Protein AF-A0A5J4NF02-F1 (afdb_monomer_lite)

Organism: NCBI:txid34504

Radius of gyration: 13.9 Å; chains: 1; bounding box: 28×36×41 Å

Foldseek 3Di:
DDDPDDDDDDPPVCPAPCDPQWHWAQAPVQKIWTWGQDPNATKIWIARNPPRHTPDIDDDPFGFPHWDADRYQRWIWTAGPVRDIDIDGPPPDDPPD

Sequence (97 aa):
MKFNKAKFRLGDKFAPYFSSQYPIFLTEGRSLFCGRNVEDSVQITALNTETFTQTCKLMDDDKITSFVVNLRDSTIFIALKNLLIKKVEFPSLKVAK

pLDDT: mean 76.97, std 17.58, range [30.06, 95.31]

Structure (mmCIF, N/CA/C/O backbone):
data_AF-A0A5J4NF02-F1
#
_entry.id   AF-A0A5J4NF02-F1
#
loop_
_atom_site.group_PDB
_atom_site.id
_atom_site.type_symbol
_atom_site.label_atom_id
_atom_site.label_alt_id
_atom_site.label_comp_id
_atom_site.label_asym_id
_atom_site.label_entity_id
_atom_site.label_seq_id
_atom_site.pdbx_PDB_ins_code
_atom_site.Cartn_x
_atom_site.Cartn_y
_atom_site.Cartn_z
_atom_site.occupancy
_atom_site.B_iso_or_equiv
_atom_site.auth_seq_id
_atom_site.auth_comp_id
_atom_site.auth_asym_id
_atom_site.auth_atom_id
_atom_site.pdbx_PDB_model_num
ATOM 1 N N . MET A 1 1 ? 3.462 -21.164 -25.386 1.00 48.34 1 MET A N 1
ATOM 2 C CA . MET A 1 1 ? 3.638 -19.759 -24.958 1.00 48.34 1 MET A CA 1
ATOM 3 C C . MET A 1 1 ? 4.653 -19.731 -23.817 1.00 48.34 1 MET A C 1
ATOM 5 O O . MET A 1 1 ? 4.389 -20.328 -22.781 1.00 48.34 1 MET A O 1
ATOM 9 N N . LYS A 1 2 ? 5.851 -19.163 -24.018 1.00 49.72 2 LYS A N 1
ATOM 10 C CA . LYS A 1 2 ? 6.845 -19.006 -22.940 1.00 49.72 2 LYS A CA 1
ATOM 11 C C . LYS A 1 2 ? 6.560 -17.681 -22.233 1.00 49.72 2 LYS A C 1
ATOM 13 O O . LYS A 1 2 ? 6.690 -16.630 -22.846 1.00 49.72 2 LYS A O 1
ATOM 18 N N . PHE A 1 3 ? 6.142 -17.731 -20.973 1.00 43.06 3 PHE A N 1
ATOM 19 C CA . PHE A 1 3 ? 6.019 -16.529 -20.152 1.00 43.06 3 PHE A CA 1
ATOM 20 C C . PHE A 1 3 ? 7.420 -16.078 -19.742 1.00 43.06 3 PHE A C 1
ATOM 22 O O . PHE A 1 3 ? 8.113 -16.812 -19.034 1.00 43.06 3 PHE A O 1
ATOM 29 N N . ASN A 1 4 ? 7.838 -14.884 -20.164 1.00 57.81 4 ASN A N 1
ATOM 30 C CA . ASN A 1 4 ? 9.006 -14.238 -19.575 1.00 57.81 4 ASN A CA 1
ATOM 31 C C . ASN A 1 4 ? 8.648 -13.850 -18.137 1.00 57.81 4 ASN A C 1
ATOM 33 O O . ASN A 1 4 ? 7.895 -12.910 -17.900 1.00 57.81 4 ASN A O 1
ATOM 37 N N . LYS A 1 5 ? 9.137 -14.633 -17.173 1.00 58.94 5 LYS A N 1
ATOM 38 C CA . LYS A 1 5 ? 8.941 -14.382 -15.744 1.00 58.94 5 LYS A CA 1
ATOM 39 C C . LYS A 1 5 ? 10.092 -13.518 -15.247 1.00 58.94 5 LYS A C 1
ATOM 41 O O . LYS A 1 5 ? 11.143 -14.048 -14.895 1.00 58.94 5 LYS A O 1
ATOM 46 N N . ALA A 1 6 ? 9.892 -12.206 -15.211 1.00 60.25 6 ALA A N 1
ATOM 47 C CA . ALA A 1 6 ? 10.785 -11.334 -14.465 1.00 60.25 6 ALA A CA 1
ATOM 48 C C . ALA A 1 6 ? 10.556 -11.578 -12.961 1.00 60.25 6 ALA A C 1
ATOM 50 O O . ALA A 1 6 ? 9.416 -11.590 -12.495 1.00 60.25 6 ALA A O 1
ATOM 51 N N . LYS A 1 7 ? 11.628 -11.862 -12.215 1.00 62.53 7 LYS A N 1
ATOM 52 C CA . LYS A 1 7 ? 11.592 -12.080 -10.763 1.00 62.53 7 LYS A CA 1
ATOM 53 C C . LYS A 1 7 ? 12.486 -11.043 -10.108 1.00 62.53 7 LYS A C 1
ATOM 55 O O . LYS A 1 7 ? 13.638 -10.901 -10.504 1.00 62.53 7 LYS A O 1
ATOM 60 N N . PHE A 1 8 ? 11.973 -10.382 -9.081 1.00 63.69 8 PHE A N 1
ATOM 61 C CA . PHE A 1 8 ? 12.709 -9.367 -8.341 1.00 63.69 8 PHE A CA 1
ATOM 62 C C . PHE A 1 8 ? 12.701 -9.733 -6.864 1.00 63.69 8 PHE A C 1
ATOM 64 O O . PHE A 1 8 ? 11.660 -10.085 -6.308 1.00 63.69 8 PHE A O 1
ATOM 71 N N . ARG A 1 9 ? 13.876 -9.683 -6.235 1.00 63.69 9 ARG A N 1
ATOM 72 C CA . ARG A 1 9 ? 14.005 -9.823 -4.787 1.00 63.69 9 ARG A CA 1
ATOM 73 C C . ARG A 1 9 ? 13.896 -8.428 -4.193 1.00 63.69 9 ARG A C 1
ATOM 75 O O . ARG A 1 9 ? 14.757 -7.590 -4.441 1.00 63.69 9 ARG A O 1
ATOM 82 N N . LEU A 1 10 ? 12.837 -8.178 -3.429 1.00 61.97 10 LEU A N 1
ATOM 83 C CA . LEU A 1 10 ? 12.784 -6.985 -2.590 1.00 61.97 10 LEU A CA 1
ATOM 84 C C . LEU A 1 10 ? 13.938 -7.097 -1.579 1.00 61.97 10 LEU A C 1
ATOM 86 O O . LEU A 1 10 ? 14.128 -8.163 -0.994 1.00 61.97 10 LEU A O 1
ATOM 90 N N . GLY A 1 11 ? 14.777 -6.060 -1.472 1.00 55.59 11 GLY A N 1
ATOM 91 C CA . GLY A 1 11 ? 16.015 -6.119 -0.678 1.00 55.59 11 GLY A CA 1
ATOM 92 C C . GLY A 1 11 ? 15.742 -6.509 0.777 1.00 55.59 11 GLY A C 1
ATOM 93 O O . GLY A 1 11 ? 14.662 -6.237 1.270 1.00 55.59 11 GLY A O 1
ATOM 94 N N . ASP A 1 12 ? 16.694 -7.112 1.493 1.00 46.69 12 ASP A N 1
ATOM 95 C CA . ASP A 1 12 ? 16.441 -7.772 2.794 1.00 46.69 12 ASP A CA 1
ATOM 96 C C . ASP A 1 12 ? 15.902 -6.844 3.918 1.00 46.69 12 ASP A C 1
ATOM 98 O O . ASP A 1 12 ? 15.336 -7.320 4.900 1.00 46.69 12 ASP A O 1
AT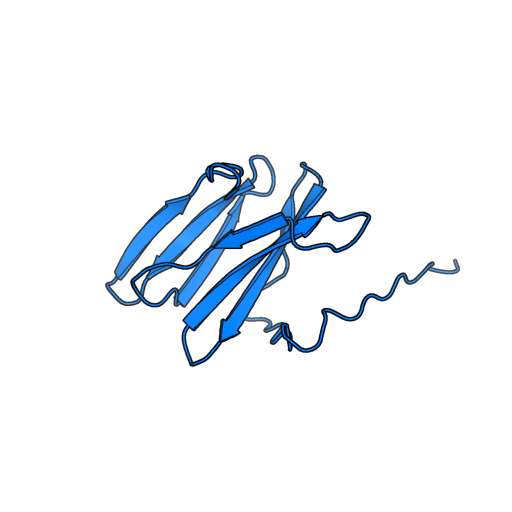OM 102 N N . LYS A 1 13 ? 15.955 -5.510 3.751 1.00 45.38 13 LYS A N 1
ATOM 103 C CA . LYS A 1 13 ? 15.222 -4.533 4.598 1.00 45.38 13 LYS A CA 1
ATOM 104 C C . LYS A 1 13 ? 13.690 -4.574 4.388 1.00 45.38 13 LYS A 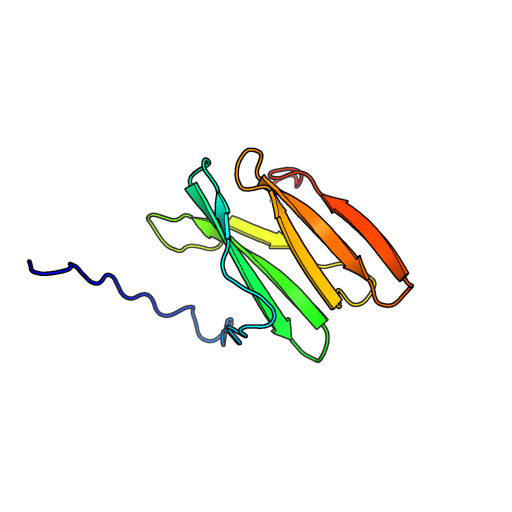C 1
ATOM 106 O O . LYS A 1 13 ? 12.914 -4.051 5.186 1.00 45.38 13 LYS A O 1
ATOM 111 N N . PHE A 1 14 ? 13.260 -5.247 3.330 1.00 49.09 14 PHE A N 1
ATOM 112 C CA . PHE A 1 14 ? 11.908 -5.479 2.839 1.00 49.09 14 PHE A CA 1
ATOM 113 C C . PHE A 1 14 ? 11.604 -6.980 2.804 1.00 49.09 14 PHE A C 1
ATOM 115 O O . PHE A 1 14 ? 11.276 -7.489 1.743 1.00 49.09 14 PHE A O 1
ATOM 122 N N . ALA A 1 15 ? 11.699 -7.712 3.919 1.00 42.94 15 ALA A N 1
ATOM 123 C CA . ALA A 1 15 ? 11.132 -9.064 3.988 1.00 42.94 15 ALA A CA 1
ATOM 124 C C . ALA A 1 15 ? 9.611 -8.976 3.746 1.00 42.94 15 ALA A C 1
ATOM 126 O O . ALA A 1 15 ? 8.871 -8.612 4.659 1.00 42.94 15 ALA A O 1
ATOM 127 N N . PRO A 1 16 ? 9.100 -9.197 2.528 1.00 44.50 16 PRO A N 1
ATOM 128 C CA . PRO A 1 16 ? 7.751 -8.792 2.210 1.00 44.50 16 PRO A CA 1
ATOM 129 C C . PRO A 1 16 ? 6.811 -9.868 2.737 1.00 44.50 16 PRO A C 1
ATOM 131 O O . PRO A 1 16 ? 6.750 -10.975 2.209 1.00 44.50 16 PRO A O 1
ATOM 134 N N . TYR A 1 17 ? 6.065 -9.542 3.789 1.00 53.03 17 TYR A N 1
ATOM 135 C CA . TYR A 1 17 ? 4.869 -10.296 4.143 1.00 53.03 17 TYR A CA 1
ATOM 136 C C . TYR A 1 17 ? 3.773 -9.926 3.144 1.00 53.03 17 TYR A C 1
ATOM 138 O O . TYR A 1 17 ? 2.890 -9.124 3.437 1.00 53.03 17 TYR A O 1
ATOM 146 N N . PHE A 1 18 ? 3.870 -10.482 1.936 1.00 60.94 18 PHE A N 1
ATOM 147 C CA . PHE A 1 18 ? 2.752 -10.503 1.005 1.00 60.94 18 PHE A CA 1
ATOM 148 C C . PHE A 1 18 ? 1.688 -11.420 1.602 1.00 60.94 18 PHE A C 1
ATOM 150 O O . PHE A 1 18 ? 1.800 -12.643 1.551 1.00 60.94 18 PHE A O 1
ATOM 157 N N . SER A 1 19 ? 0.694 -10.818 2.242 1.00 62.00 19 SER A N 1
ATOM 158 C CA . SER A 1 19 ? -0.446 -11.530 2.804 1.00 62.00 19 SER A CA 1
ATOM 159 C C . SER A 1 19 ? -1.618 -11.419 1.839 1.00 62.00 19 SER A C 1
ATOM 161 O O . SER A 1 19 ? -1.817 -10.370 1.228 1.00 62.00 19 SER A O 1
ATOM 163 N N . SER A 1 20 ? -2.447 -12.458 1.750 1.00 65.38 20 SER A N 1
ATOM 164 C CA . SER A 1 20 ? -3.762 -12.357 1.101 1.00 65.38 20 SER A CA 1
ATOM 165 C C . SER A 1 20 ? -4.623 -11.244 1.715 1.00 65.38 20 SER A C 1
ATOM 167 O O . SER A 1 20 ? -5.492 -10.698 1.045 1.00 65.38 20 SER A O 1
ATOM 169 N N . GLN A 1 21 ? -4.342 -10.872 2.968 1.00 71.12 21 GLN A N 1
ATOM 170 C CA . GLN A 1 21 ? -4.965 -9.755 3.672 1.00 71.12 21 GLN A CA 1
ATOM 171 C C . GLN A 1 21 ? -4.586 -8.378 3.098 1.00 71.12 21 GLN A C 1
ATOM 173 O O . GLN A 1 21 ? -5.351 -7.430 3.246 1.00 71.12 21 GLN A O 1
ATOM 178 N N . TYR A 1 22 ? -3.429 -8.260 2.436 1.00 77.00 22 TYR A N 1
ATOM 179 C CA . TYR A 1 22 ? -2.898 -7.010 1.883 1.00 77.00 22 TYR A CA 1
ATOM 180 C C . TYR A 1 22 ? -2.449 -7.234 0.434 1.00 77.00 22 TYR A C 1
ATOM 182 O O . TYR A 1 22 ? -1.253 -7.408 0.173 1.00 77.00 22 TYR A O 1
ATOM 190 N N . PRO A 1 23 ? -3.402 -7.284 -0.512 1.00 79.06 23 PRO A N 1
ATOM 191 C CA . PRO A 1 23 ? -3.104 -7.626 -1.892 1.00 79.06 23 PRO A CA 1
ATOM 192 C C . PRO A 1 23 ? -2.233 -6.565 -2.574 1.00 79.06 23 PRO A C 1
ATOM 194 O O . PRO A 1 23 ? -2.058 -5.440 -2.099 1.00 79.06 23 PRO A O 1
ATOM 197 N N . ILE A 1 24 ? -1.675 -6.954 -3.717 1.00 88.06 24 ILE A N 1
ATOM 198 C CA . ILE A 1 24 ? -0.908 -6.064 -4.584 1.00 88.06 24 ILE A CA 1
ATOM 199 C C . ILE A 1 24 ? -1.884 -5.335 -5.509 1.00 88.06 24 ILE A C 1
ATOM 201 O O . ILE A 1 24 ? -2.686 -5.975 -6.188 1.00 88.06 24 ILE A O 1
ATOM 205 N N . PHE A 1 25 ? -1.788 -4.010 -5.570 1.00 90.75 25 PHE A N 1
ATOM 206 C CA . PHE A 1 25 ? -2.600 -3.172 -6.449 1.00 90.75 25 PHE A CA 1
ATOM 207 C C . PHE A 1 25 ? -1.726 -2.598 -7.563 1.00 90.75 25 PHE A C 1
ATOM 209 O O . PHE A 1 25 ? -0.692 -1.991 -7.292 1.00 90.75 25 PHE A O 1
ATOM 216 N N . LEU A 1 26 ? -2.141 -2.773 -8.816 1.00 92.50 26 LEU A N 1
ATOM 217 C CA . LEU A 1 26 ? -1.504 -2.158 -9.980 1.00 92.50 26 LEU A CA 1
ATOM 218 C C . LEU A 1 26 ? -2.406 -1.043 -10.500 1.00 92.50 26 LEU A C 1
ATOM 220 O O . LEU A 1 26 ? -3.525 -1.318 -10.929 1.00 92.50 26 LEU A O 1
ATOM 224 N N . THR A 1 27 ? -1.926 0.196 -10.469 1.00 92.06 27 THR A N 1
ATOM 225 C CA . THR A 1 27 ? -2.690 1.342 -10.973 1.00 92.06 27 THR A CA 1
ATOM 226 C C . THR A 1 27 ? -2.434 1.580 -12.460 1.00 92.06 27 THR A C 1
ATOM 228 O O . THR A 1 27 ? -1.392 1.200 -12.999 1.00 92.06 27 THR A O 1
ATOM 231 N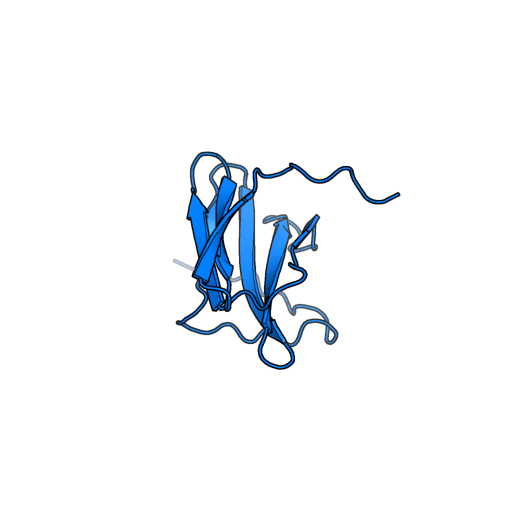 N . GLU A 1 28 ? -3.374 2.247 -13.134 1.00 91.19 28 GLU A N 1
ATOM 232 C CA . GLU A 1 28 ? -3.253 2.647 -14.545 1.00 91.19 28 GLU A CA 1
ATOM 233 C C . GLU A 1 28 ? -2.040 3.566 -14.774 1.00 91.19 28 GLU A C 1
ATOM 235 O O . GLU A 1 28 ? -1.379 3.491 -15.809 1.00 91.19 28 GLU A O 1
ATOM 240 N N . GLY A 1 29 ? -1.669 4.346 -13.752 1.00 85.69 29 GLY A N 1
ATOM 241 C CA . GLY A 1 29 ? -0.449 5.157 -13.702 1.00 85.69 29 GLY A CA 1
ATOM 242 C C . GLY A 1 29 ? 0.856 4.364 -13.553 1.00 85.69 29 GLY A C 1
ATOM 243 O O . GLY A 1 29 ? 1.891 4.965 -13.280 1.00 85.69 29 GLY A O 1
ATOM 244 N N . ARG A 1 30 ? 0.830 3.034 -13.716 1.00 88.25 30 ARG A N 1
ATOM 245 C CA . ARG A 1 30 ? 2.003 2.142 -13.663 1.00 88.25 30 ARG A CA 1
ATOM 246 C C . ARG A 1 30 ? 2.748 2.147 -12.323 1.00 88.25 30 ARG A C 1
ATOM 248 O O . ARG A 1 30 ? 3.955 1.888 -12.286 1.00 88.25 30 ARG A O 1
ATOM 255 N N . SER A 1 31 ? 2.024 2.363 -11.229 1.00 89.56 31 SER A N 1
ATOM 256 C CA . SER A 1 31 ? 2.536 2.191 -9.867 1.00 89.56 31 SER A CA 1
ATOM 257 C C . SER A 1 31 ? 2.015 0.893 -9.264 1.00 89.56 31 SER A C 1
ATOM 259 O O . SER A 1 31 ? 0.835 0.561 -9.390 1.00 89.56 31 SER A O 1
ATOM 261 N N . LEU A 1 32 ? 2.900 0.162 -8.589 1.00 90.94 32 LEU A N 1
ATOM 262 C CA . LEU A 1 32 ? 2.556 -1.049 -7.854 1.00 90.94 32 LEU A CA 1
ATOM 263 C C . LEU A 1 32 ? 2.505 -0.735 -6.358 1.00 90.94 32 LEU A C 1
ATOM 265 O O . LEU A 1 32 ? 3.525 -0.363 -5.786 1.00 90.94 32 LEU A O 1
ATOM 269 N N . PHE A 1 33 ? 1.353 -0.909 -5.719 1.00 89.56 33 PHE A N 1
ATOM 270 C CA . PHE A 1 33 ? 1.197 -0.738 -4.277 1.00 89.56 33 PHE A CA 1
ATOM 271 C C . PHE A 1 33 ? 1.116 -2.089 -3.582 1.00 89.56 33 PHE A C 1
ATOM 273 O O . PHE A 1 33 ? 0.396 -2.986 -4.021 1.00 89.56 33 PHE A O 1
ATOM 280 N N . CYS A 1 34 ? 1.820 -2.224 -2.467 1.00 86.81 34 CYS A N 1
ATOM 281 C CA . CYS A 1 34 ? 1.733 -3.390 -1.602 1.00 86.81 34 CYS A CA 1
ATOM 282 C C . CYS A 1 34 ? 1.788 -2.976 -0.132 1.00 86.81 34 CYS A C 1
ATOM 284 O O . CYS A 1 34 ? 2.434 -1.993 0.233 1.00 86.81 34 CYS A O 1
ATOM 286 N N . GLY A 1 35 ? 1.092 -3.735 0.711 1.00 82.06 35 GLY A N 1
ATOM 287 C CA . GLY A 1 35 ? 1.132 -3.575 2.157 1.00 82.06 35 GLY A CA 1
ATOM 288 C C . GLY A 1 35 ? 1.958 -4.678 2.791 1.00 82.06 35 GLY A C 1
ATOM 289 O O . GLY A 1 35 ? 1.867 -5.837 2.389 1.00 82.06 35 GLY A O 1
ATOM 290 N N . ARG A 1 36 ? 2.747 -4.327 3.803 1.00 75.19 36 ARG A N 1
ATOM 291 C CA . ARG A 1 36 ? 3.491 -5.278 4.630 1.00 75.19 36 ARG A CA 1
ATOM 292 C C . ARG A 1 36 ? 3.149 -5.049 6.092 1.00 75.19 36 ARG A C 1
ATOM 294 O O . ARG A 1 36 ? 3.186 -3.912 6.543 1.00 75.19 36 ARG A O 1
ATOM 301 N N . ASN A 1 37 ? 2.928 -6.128 6.838 1.00 71.44 37 ASN A N 1
ATOM 302 C CA . ASN A 1 37 ? 2.880 -6.054 8.294 1.00 71.44 37 ASN A CA 1
ATOM 303 C C . ASN A 1 37 ? 4.314 -5.977 8.858 1.00 71.44 37 ASN A C 1
ATOM 305 O O . ASN A 1 37 ? 5.127 -6.877 8.628 1.00 71.44 37 ASN A O 1
ATOM 309 N N . VAL A 1 38 ? 4.637 -4.888 9.548 1.00 66.94 38 VAL A N 1
ATOM 310 C CA . VAL A 1 38 ? 5.886 -4.669 10.284 1.00 66.94 38 VAL A CA 1
ATOM 311 C C . VAL A 1 38 ? 5.496 -4.402 11.727 1.00 66.94 38 VAL A C 1
ATOM 313 O O . VAL A 1 38 ? 4.790 -3.430 11.978 1.00 66.94 38 VAL A O 1
ATOM 316 N N . GLU A 1 39 ? 5.931 -5.263 12.652 1.00 69.50 39 GLU A N 1
ATOM 317 C CA . GLU A 1 39 ? 5.716 -5.061 14.098 1.00 69.50 39 GLU A CA 1
ATOM 318 C C . GLU A 1 39 ? 4.251 -4.716 14.423 1.00 69.50 39 GLU A C 1
ATOM 320 O O . GLU A 1 39 ? 3.945 -3.724 15.077 1.00 69.50 39 GLU A O 1
ATOM 325 N N . ASP A 1 40 ? 3.326 -5.514 13.884 1.00 64.75 40 ASP A N 1
ATOM 326 C CA . ASP A 1 40 ? 1.882 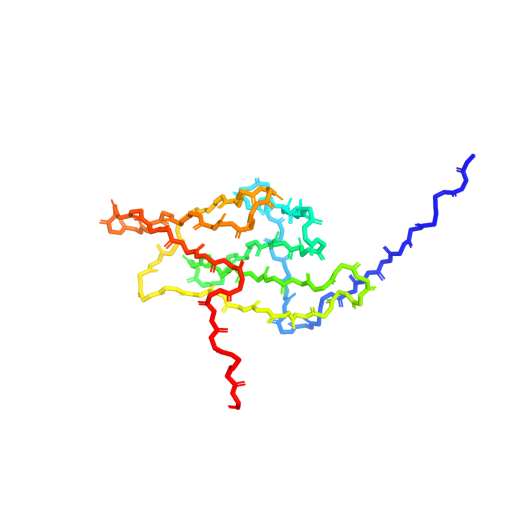-5.321 14.009 1.00 64.75 40 ASP A CA 1
ATOM 327 C C . ASP A 1 40 ? 1.302 -4.056 13.354 1.00 64.75 40 ASP A C 1
ATOM 329 O O . ASP A 1 40 ? 0.156 -3.728 13.635 1.00 64.75 40 ASP A O 1
ATOM 333 N N . SER A 1 41 ? 1.993 -3.361 12.455 1.00 67.94 41 SER A N 1
ATOM 334 C CA . SER A 1 41 ? 1.439 -2.238 11.681 1.00 67.94 41 SER A CA 1
ATOM 335 C C . SER A 1 41 ? 1.585 -2.442 10.173 1.00 67.94 41 SER A C 1
ATOM 337 O O . SER A 1 41 ? 2.581 -2.989 9.698 1.00 67.94 41 SER A O 1
ATOM 339 N N . VAL A 1 42 ? 0.593 -2.010 9.387 1.00 78.19 42 VAL A N 1
ATOM 340 C CA . VAL A 1 42 ? 0.698 -2.065 7.923 1.00 78.19 42 VAL A CA 1
ATOM 341 C C . VAL A 1 42 ? 1.502 -0.874 7.415 1.00 78.19 42 VAL A C 1
ATOM 343 O O . VAL A 1 42 ? 1.106 0.273 7.583 1.00 78.19 42 VAL A O 1
ATOM 346 N N . GLN A 1 43 ? 2.600 -1.153 6.723 1.00 82.81 43 GLN A N 1
ATOM 347 C CA . GLN A 1 43 ? 3.337 -0.181 5.927 1.00 82.81 43 GLN A CA 1
ATOM 348 C C . GLN A 1 43 ? 2.945 -0.341 4.456 1.00 82.81 43 GLN A C 1
ATOM 350 O O . GLN A 1 43 ? 3.076 -1.436 3.904 1.00 82.81 43 GLN A O 1
ATOM 355 N N . ILE A 1 44 ? 2.517 0.745 3.810 1.00 87.75 44 ILE A N 1
ATOM 356 C CA . ILE A 1 44 ? 2.150 0.741 2.389 1.00 87.75 44 ILE A CA 1
ATOM 357 C C . ILE A 1 44 ? 3.336 1.267 1.582 1.00 87.75 44 ILE A C 1
ATOM 359 O O . ILE A 1 44 ? 3.877 2.335 1.867 1.00 87.75 44 ILE A O 1
ATOM 363 N N . THR A 1 45 ? 3.753 0.524 0.566 1.00 86.62 45 THR A N 1
ATOM 364 C CA . THR A 1 45 ? 4.879 0.873 -0.300 1.00 86.62 45 THR A CA 1
ATOM 365 C C . THR A 1 45 ? 4.406 0.948 -1.746 1.00 86.62 45 THR A C 1
ATOM 367 O O . THR A 1 45 ? 3.690 0.062 -2.208 1.00 86.62 45 THR A O 1
ATOM 370 N N . ALA A 1 46 ? 4.831 1.992 -2.458 1.00 88.50 46 ALA A N 1
ATOM 371 C CA . ALA A 1 46 ? 4.665 2.117 -3.900 1.00 88.50 46 ALA A CA 1
ATOM 372 C C . ALA A 1 46 ? 5.990 1.799 -4.606 1.00 88.50 46 ALA A C 1
ATOM 374 O O . ALA A 1 46 ? 7.054 2.254 -4.170 1.00 88.50 46 ALA A O 1
ATOM 375 N N . LEU A 1 47 ? 5.928 1.036 -5.694 1.00 87.38 47 LEU A N 1
ATOM 376 C CA . LEU A 1 47 ? 7.061 0.672 -6.540 1.00 87.38 47 LEU A CA 1
ATOM 377 C C . LEU A 1 47 ? 6.824 1.140 -7.979 1.00 87.38 47 LEU A C 1
ATOM 379 O O . LEU A 1 47 ? 5.698 1.101 -8.484 1.00 87.38 47 LEU A O 1
ATOM 383 N N . ASN A 1 48 ? 7.905 1.515 -8.660 1.00 86.75 48 ASN A N 1
ATOM 384 C CA . ASN A 1 48 ? 7.914 1.631 -10.114 1.00 86.75 48 ASN A CA 1
ATOM 385 C C . ASN A 1 48 ? 7.750 0.228 -10.728 1.00 86.75 48 ASN A C 1
ATOM 387 O O . ASN A 1 48 ? 8.396 -0.716 -10.286 1.00 86.75 48 ASN A O 1
ATOM 391 N N . THR A 1 49 ? 6.889 0.072 -11.729 1.00 85.00 49 THR A N 1
ATOM 392 C CA . THR A 1 49 ? 6.564 -1.248 -12.308 1.00 85.00 49 THR A CA 1
ATOM 393 C C . THR A 1 49 ? 7.605 -1.798 -13.281 1.00 85.00 49 THR A C 1
ATOM 395 O O . THR A 1 49 ? 7.597 -2.993 -13.560 1.00 85.00 49 THR A O 1
ATOM 398 N N . GLU A 1 50 ? 8.502 -0.958 -13.791 1.00 83.69 50 GLU A N 1
ATOM 399 C CA . GLU A 1 50 ? 9.550 -1.356 -14.734 1.00 83.69 50 GLU A CA 1
ATOM 400 C C . GLU A 1 50 ? 10.817 -1.774 -13.982 1.00 83.69 50 GLU A C 1
ATOM 402 O O . GLU A 1 50 ? 11.408 -2.815 -14.266 1.00 83.69 50 GLU A O 1
ATOM 407 N N . THR A 1 51 ? 11.209 -0.985 -12.981 1.00 81.56 51 THR A N 1
ATOM 408 C CA . THR A 1 51 ? 12.446 -1.187 -12.213 1.00 81.56 51 THR A CA 1
ATOM 409 C C . THR A 1 51 ? 12.225 -1.876 -10.868 1.00 81.56 51 THR A C 1
ATOM 411 O O . THR A 1 51 ? 13.194 -2.297 -10.238 1.00 81.56 51 THR A O 1
ATOM 414 N N . PHE A 1 52 ? 10.976 -1.966 -10.394 1.00 79.31 52 PHE A N 1
ATOM 415 C CA . PHE A 1 52 ? 10.611 -2.450 -9.054 1.00 79.31 52 PHE A CA 1
ATOM 416 C C . PHE A 1 52 ? 11.281 -1.677 -7.909 1.00 79.31 52 PHE A C 1
ATOM 418 O O . PHE A 1 52 ? 11.348 -2.150 -6.773 1.00 79.31 52 PHE A O 1
ATOM 425 N N . THR A 1 53 ? 11.758 -0.462 -8.180 1.00 82.69 53 THR A N 1
ATOM 426 C CA . THR A 1 53 ? 12.342 0.412 -7.162 1.00 82.69 53 THR A CA 1
ATOM 427 C C . THR A 1 53 ? 11.247 1.095 -6.358 1.00 82.69 53 THR A C 1
ATOM 429 O O . THR A 1 53 ? 10.252 1.548 -6.928 1.00 82.69 53 THR A O 1
ATOM 432 N N . GLN A 1 54 ? 11.450 1.230 -5.046 1.00 83.69 54 GLN A N 1
ATOM 433 C CA . GLN A 1 54 ? 10.537 1.982 -4.190 1.00 83.69 54 GLN A CA 1
ATOM 434 C C . GLN A 1 54 ? 10.465 3.448 -4.620 1.00 83.69 54 GLN A C 1
ATOM 436 O O . GLN A 1 54 ? 11.481 4.133 -4.669 1.00 83.69 54 GLN A O 1
ATOM 441 N N . THR A 1 55 ? 9.249 3.923 -4.878 1.00 85.44 55 THR A N 1
ATOM 442 C CA . THR A 1 55 ? 8.951 5.322 -5.209 1.00 85.44 55 THR A CA 1
ATOM 443 C C . THR A 1 55 ? 8.354 6.067 -4.024 1.00 85.44 55 THR A C 1
ATOM 445 O O . THR A 1 55 ? 8.581 7.264 -3.876 1.00 85.44 55 THR A O 1
ATOM 448 N N . CYS A 1 56 ? 7.615 5.374 -3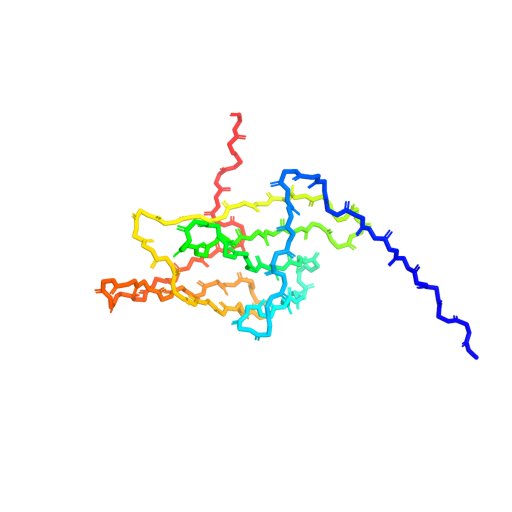.155 1.00 84.88 56 CYS A N 1
ATOM 449 C CA . CYS A 1 56 ? 7.003 5.974 -1.976 1.00 84.88 56 CYS A CA 1
ATOM 450 C C . CYS A 1 56 ? 6.824 4.950 -0.852 1.00 84.88 56 CYS A C 1
ATOM 452 O O . CYS A 1 56 ? 6.705 3.744 -1.088 1.00 84.88 56 CYS A O 1
ATOM 454 N N . LYS A 1 57 ? 6.781 5.457 0.377 1.00 85.94 57 LYS A N 1
ATOM 455 C CA . LYS A 1 57 ? 6.432 4.723 1.588 1.00 85.94 57 LYS A CA 1
ATOM 456 C C . LYS A 1 57 ? 5.428 5.568 2.369 1.00 85.94 57 LYS A C 1
ATOM 458 O O . LYS A 1 57 ? 5.713 6.721 2.675 1.00 85.94 57 LYS A O 1
ATOM 463 N N . LEU A 1 58 ? 4.286 4.976 2.694 1.00 87.00 58 LEU A N 1
ATOM 464 C CA . LEU A 1 58 ? 3.229 5.570 3.499 1.00 87.00 58 LEU A CA 1
ATOM 465 C C . LEU A 1 58 ? 3.131 4.822 4.833 1.00 87.00 58 LEU A C 1
ATOM 467 O O . LEU A 1 58 ? 3.059 3.591 4.881 1.00 87.00 58 LEU A O 1
ATOM 471 N N . MET A 1 59 ? 3.150 5.604 5.906 1.00 86.12 59 MET A N 1
ATOM 472 C CA . MET A 1 59 ? 2.906 5.199 7.287 1.00 86.12 59 MET A CA 1
ATOM 473 C C . MET A 1 59 ? 1.934 6.206 7.897 1.00 86.12 59 MET A C 1
ATOM 475 O O . MET A 1 59 ? 1.773 7.304 7.362 1.00 86.12 59 MET A O 1
ATOM 479 N N . ASP A 1 60 ? 1.321 5.840 9.011 1.00 87.25 60 ASP A N 1
ATOM 480 C CA . ASP A 1 60 ? 0.472 6.730 9.792 1.00 87.25 60 ASP A CA 1
ATOM 481 C C . ASP A 1 60 ? 0.908 6.679 11.260 1.00 87.25 60 ASP A C 1
ATOM 483 O O . ASP A 1 60 ? 1.527 5.697 11.682 1.00 87.25 60 ASP A O 1
ATOM 487 N N . ASP A 1 61 ? 0.612 7.740 12.015 1.00 87.00 61 ASP A N 1
ATOM 488 C CA . ASP A 1 61 ? 0.920 7.810 13.448 1.00 87.00 61 ASP A CA 1
ATOM 489 C C . ASP A 1 61 ? 0.127 6.761 14.243 1.00 87.00 61 ASP A C 1
ATOM 491 O O . ASP A 1 61 ? 0.594 6.279 15.275 1.00 87.00 61 ASP A O 1
ATOM 495 N N . ASP A 1 62 ? -1.064 6.386 13.757 1.00 87.38 62 ASP A N 1
ATOM 496 C CA . ASP A 1 62 ? -1.821 5.252 14.283 1.00 87.38 62 ASP A CA 1
ATOM 497 C C . ASP A 1 62 ? -1.655 3.999 13.408 1.00 87.38 62 ASP A C 1
ATOM 499 O O . ASP A 1 62 ? -1.338 4.045 12.219 1.00 87.38 62 ASP A O 1
ATOM 503 N N . LYS A 1 63 ? -1.910 2.830 13.997 1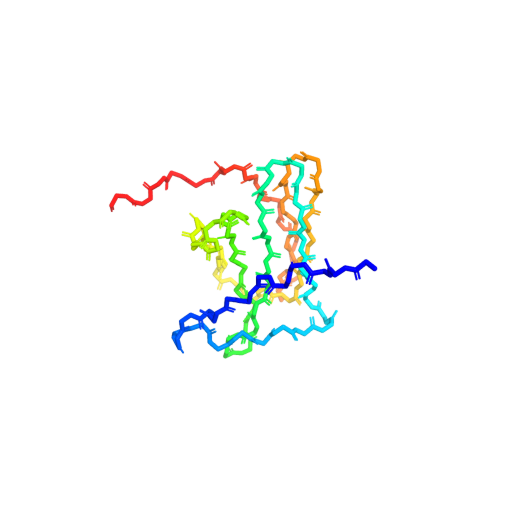.00 87.50 63 LYS A N 1
ATOM 504 C CA . LYS A 1 63 ? -1.785 1.542 13.318 1.00 87.50 63 LYS A CA 1
ATOM 505 C C . LYS A 1 63 ? -2.773 1.442 12.153 1.00 87.50 63 LYS A C 1
ATOM 507 O O . LYS A 1 63 ? -3.980 1.314 12.361 1.00 87.50 63 LYS A O 1
ATOM 512 N N . ILE A 1 64 ? -2.242 1.370 10.933 1.00 88.31 64 ILE A N 1
ATOM 513 C CA . ILE A 1 64 ? -3.003 0.974 9.744 1.00 88.31 64 ILE A CA 1
ATOM 514 C C . ILE A 1 64 ? -3.378 -0.507 9.876 1.00 88.31 64 ILE A C 1
ATOM 516 O O . ILE A 1 64 ? -2.519 -1.363 10.099 1.00 88.31 64 ILE A O 1
ATOM 520 N N . THR A 1 65 ? -4.668 -0.803 9.742 1.00 86.44 65 THR A N 1
ATOM 521 C CA . THR A 1 65 ? -5.236 -2.158 9.837 1.00 86.44 65 THR A CA 1
ATOM 522 C C . THR A 1 65 ? -5.603 -2.737 8.476 1.00 86.44 65 THR A C 1
ATOM 524 O O . THR A 1 65 ? -5.608 -3.951 8.306 1.00 86.44 65 THR A O 1
ATOM 527 N N . SER A 1 66 ? -5.915 -1.883 7.502 1.00 87.56 66 SER A N 1
ATOM 528 C CA . SER A 1 66 ? -6.178 -2.265 6.115 1.00 87.56 66 SER A CA 1
ATOM 529 C C . SER A 1 66 ? -6.097 -1.051 5.197 1.00 87.56 66 SER A C 1
ATOM 531 O O . SER A 1 66 ? -6.104 0.095 5.654 1.00 87.56 66 SER A O 1
ATOM 533 N N . PHE A 1 67 ? -6.000 -1.305 3.894 1.00 90.81 67 PHE A N 1
ATOM 534 C CA . PHE A 1 67 ? -6.023 -0.264 2.879 1.00 90.81 67 PHE A CA 1
ATOM 535 C C . PHE A 1 67 ? -6.577 -0.795 1.559 1.00 90.81 67 PHE A C 1
ATOM 537 O O . PHE A 1 67 ? -6.532 -1.995 1.285 1.00 90.81 67 PHE A O 1
ATOM 544 N N . VAL A 1 68 ? -7.061 0.122 0.731 1.00 92.56 68 VAL A N 1
ATOM 545 C CA . VAL A 1 68 ? -7.436 -0.130 -0.662 1.00 92.56 68 VAL A CA 1
ATOM 546 C C . VAL A 1 68 ? -6.896 0.987 -1.542 1.00 92.56 68 VAL A C 1
ATOM 548 O O . VAL A 1 68 ? -6.749 2.126 -1.095 1.00 92.56 68 VAL A O 1
ATOM 551 N N . VAL A 1 69 ? -6.601 0.662 -2.799 1.00 93.31 69 VAL A N 1
ATOM 552 C CA . VAL A 1 69 ? -6.105 1.624 -3.788 1.00 93.31 69 VAL A CA 1
ATOM 553 C C . VAL A 1 69 ? -7.096 1.714 -4.940 1.00 93.31 69 VAL A C 1
ATOM 555 O O . VAL A 1 69 ? -7.469 0.698 -5.528 1.00 93.31 69 VAL A O 1
ATOM 558 N N . ASN A 1 70 ? -7.511 2.931 -5.281 1.00 94.38 70 ASN A N 1
ATOM 559 C CA . ASN A 1 70 ? -8.241 3.202 -6.507 1.00 94.38 70 ASN A CA 1
ATOM 560 C C . ASN A 1 70 ? -7.286 3.047 -7.696 1.00 94.38 70 ASN A C 1
ATOM 562 O O . ASN A 1 70 ? -6.310 3.781 -7.832 1.00 94.38 70 ASN A O 1
ATOM 566 N N . LEU A 1 71 ? -7.572 2.085 -8.570 1.00 93.75 71 LEU A N 1
ATOM 567 C CA . LEU A 1 71 ? -6.676 1.735 -9.670 1.00 93.75 71 LEU A CA 1
ATOM 568 C C . LEU A 1 71 ? -6.601 2.813 -10.759 1.00 93.75 71 LEU A C 1
ATOM 570 O O . LEU A 1 71 ? -5.599 2.865 -11.469 1.00 93.75 71 LEU A O 1
ATOM 574 N N . ARG A 1 72 ? -7.618 3.678 -10.876 1.00 92.25 72 ARG A N 1
ATOM 575 C CA . ARG A 1 72 ? -7.668 4.731 -11.903 1.00 92.25 72 ARG A CA 1
ATOM 576 C C . ARG A 1 72 ? -6.811 5.934 -11.534 1.00 92.25 72 ARG A C 1
ATOM 578 O O . ARG A 1 72 ? -5.954 6.346 -12.304 1.00 92.25 72 ARG A O 1
ATOM 585 N N . ASP A 1 73 ? -7.030 6.484 -10.343 1.00 90.44 73 ASP A N 1
ATOM 586 C CA . ASP A 1 73 ? -6.405 7.742 -9.908 1.00 90.44 73 ASP A CA 1
ATOM 587 C C . ASP A 1 73 ? -5.323 7.557 -8.833 1.00 90.44 73 ASP A C 1
ATOM 589 O O . ASP A 1 73 ? -4.722 8.526 -8.383 1.00 90.44 73 ASP A O 1
ATOM 593 N N . SER A 1 74 ? -5.032 6.314 -8.438 1.00 91.75 74 SER A N 1
ATOM 594 C CA . SER A 1 74 ? -4.062 5.975 -7.388 1.00 91.75 74 SER A CA 1
ATOM 595 C C . SER A 1 74 ? -4.391 6.542 -5.998 1.00 91.75 74 SER A C 1
ATOM 597 O O . SER A 1 74 ? -3.525 6.546 -5.125 1.00 91.75 74 SER A O 1
ATOM 599 N N . THR A 1 75 ? -5.628 6.980 -5.741 1.00 93.50 75 THR A N 1
ATOM 600 C CA . THR A 1 75 ? -6.075 7.357 -4.391 1.00 93.50 75 THR A CA 1
ATOM 601 C C . THR A 1 75 ? -6.030 6.148 -3.464 1.00 93.50 75 THR A C 1
ATOM 603 O O . THR A 1 75 ? -6.523 5.073 -3.802 1.00 93.50 75 THR A O 1
ATOM 606 N N . ILE A 1 76 ? -5.494 6.329 -2.264 1.00 93.69 76 ILE A N 1
ATOM 607 C CA . ILE A 1 76 ? -5.381 5.293 -1.241 1.00 93.69 76 ILE A CA 1
ATOM 608 C C . ILE A 1 76 ? -6.360 5.616 -0.114 1.00 93.69 76 ILE A C 1
ATOM 610 O O . ILE A 1 76 ? -6.382 6.734 0.398 1.00 93.69 76 ILE A O 1
ATOM 614 N N . PHE A 1 77 ? -7.147 4.630 0.303 1.00 93.50 77 PHE A N 1
ATOM 615 C CA . PHE A 1 77 ? -7.948 4.707 1.521 1.00 93.50 77 PHE A CA 1
ATOM 616 C C . PHE A 1 77 ? -7.336 3.782 2.560 1.00 93.50 77 PHE A C 1
ATOM 618 O O . PHE A 1 77 ? -7.092 2.613 2.265 1.00 93.50 77 PHE A O 1
ATOM 625 N N . ILE A 1 78 ? -7.092 4.298 3.762 1.00 92.56 78 ILE A N 1
ATOM 626 C CA . ILE A 1 78 ? -6.525 3.532 4.876 1.00 92.56 78 ILE A CA 1
ATOM 627 C C . ILE A 1 78 ? -7.504 3.512 6.045 1.00 92.56 78 ILE A C 1
ATOM 629 O O . ILE A 1 78 ? -8.115 4.535 6.356 1.00 92.56 78 ILE A O 1
ATOM 633 N N . ALA A 1 79 ? -7.640 2.354 6.688 1.00 92.00 79 ALA A N 1
ATOM 634 C CA . ALA A 1 79 ? -8.375 2.198 7.937 1.00 92.00 79 ALA A CA 1
ATOM 635 C C . ALA A 1 79 ? -7.389 2.080 9.102 1.00 92.00 79 ALA A C 1
ATOM 637 O O . ALA A 1 79 ? -6.436 1.296 9.046 1.00 92.00 79 ALA A O 1
ATOM 638 N N . LEU A 1 80 ? -7.632 2.843 10.161 1.00 91.19 80 LEU A N 1
ATOM 639 C CA . LEU A 1 80 ? -6.777 2.931 11.342 1.00 91.19 80 LEU A CA 1
ATOM 640 C C . LEU A 1 80 ? -7.391 2.194 12.538 1.00 91.19 80 LEU A C 1
ATOM 642 O O . LEU A 1 80 ? -8.597 1.939 12.585 1.00 91.19 80 LEU A O 1
ATOM 646 N N . LYS A 1 81 ? -6.560 1.834 13.519 1.00 90.25 81 LYS A N 1
ATOM 647 C CA . LYS A 1 81 ? -6.991 1.132 14.738 1.00 90.25 81 LYS A CA 1
ATOM 648 C C . LYS A 1 81 ? -7.946 1.982 15.581 1.00 90.25 81 LYS A C 1
ATOM 650 O O . LYS A 1 81 ? -8.854 1.431 16.197 1.00 90.25 81 LYS A O 1
ATOM 655 N N . ASN A 1 82 ? -7.783 3.301 15.574 1.00 93.06 82 ASN A N 1
ATOM 656 C CA . ASN A 1 82 ? -8.666 4.270 16.225 1.00 93.06 82 ASN A CA 1
ATOM 657 C C . ASN A 1 82 ? -10.015 4.486 15.510 1.00 93.06 82 ASN A C 1
ATOM 659 O O . ASN A 1 82 ? -10.723 5.436 15.836 1.00 93.06 82 ASN A O 1
ATOM 663 N N . LEU A 1 83 ? -10.380 3.612 14.564 1.00 91.88 83 LEU A N 1
ATOM 664 C CA . LEU A 1 83 ? -11.645 3.639 13.821 1.00 91.88 83 LEU A CA 1
ATOM 665 C C . LEU A 1 83 ? -11.791 4.829 12.858 1.00 91.88 83 LEU A C 1
ATOM 667 O O . LEU A 1 83 ? -12.902 5.149 12.436 1.00 91.88 83 LEU A O 1
ATOM 671 N N . LEU A 1 84 ? -10.684 5.466 12.466 1.00 95.06 84 LEU A N 1
ATOM 672 C CA . LEU A 1 84 ? -10.680 6.480 11.413 1.00 95.06 84 LEU A CA 1
ATOM 673 C C . LEU A 1 84 ? -10.392 5.876 10.035 1.00 95.06 84 LEU A C 1
ATOM 675 O O . LEU A 1 84 ? -9.611 4.933 9.891 1.00 95.06 84 LEU A O 1
ATOM 679 N N . ILE A 1 85 ? -10.985 6.490 9.008 1.00 95.31 85 ILE A N 1
ATOM 680 C CA . ILE A 1 85 ? -10.652 6.256 7.601 1.00 95.31 85 ILE A CA 1
ATOM 681 C C . ILE A 1 85 ? -10.005 7.526 7.053 1.00 95.31 85 ILE A C 1
ATOM 683 O O . ILE A 1 85 ? -10.575 8.611 7.170 1.00 95.31 85 ILE A O 1
ATOM 687 N N . LYS A 1 86 ? -8.830 7.398 6.432 1.00 94.50 86 LYS A N 1
ATOM 688 C CA . LYS A 1 86 ? -8.145 8.514 5.764 1.00 94.50 86 LYS A CA 1
ATOM 689 C C . LYS A 1 86 ? -8.085 8.275 4.258 1.00 94.50 86 LYS A C 1
ATOM 691 O O . LYS A 1 86 ? -7.847 7.154 3.812 1.00 94.50 86 LYS A O 1
ATOM 696 N N . LYS A 1 87 ? -8.277 9.349 3.488 1.00 94.81 87 LYS A N 1
ATOM 697 C CA . LYS A 1 87 ? -8.025 9.407 2.043 1.00 94.81 87 LYS A CA 1
ATOM 698 C C . LYS A 1 87 ? -6.653 10.044 1.822 1.00 94.81 87 LYS A C 1
ATOM 700 O O . LYS A 1 87 ? -6.402 11.134 2.326 1.00 94.81 87 LYS A O 1
ATOM 705 N N . VAL A 1 88 ? -5.798 9.383 1.052 1.00 91.94 88 VAL A N 1
ATOM 706 C CA . VAL A 1 88 ? -4.457 9.849 0.687 1.00 91.94 88 VAL A CA 1
ATOM 707 C C . VAL A 1 88 ? -4.356 9.870 -0.832 1.00 91.94 88 VAL A C 1
ATOM 709 O O . VAL A 1 88 ? -4.601 8.862 -1.490 1.00 91.94 88 VAL A O 1
ATOM 712 N N . GLU A 1 89 ? -4.017 11.015 -1.412 1.00 89.81 89 GLU A N 1
ATOM 713 C CA . GLU A 1 89 ? -3.855 11.139 -2.863 1.00 89.81 89 GLU A CA 1
ATOM 714 C C . GLU A 1 89 ? -2.431 10.708 -3.259 1.00 89.81 89 GLU A C 1
ATOM 716 O O . GLU A 1 89 ? -1.475 10.918 -2.511 1.00 89.81 89 GLU A O 1
ATOM 721 N N . PHE A 1 90 ? -2.236 10.081 -4.416 1.00 83.50 90 PHE A N 1
ATOM 722 C CA . PHE A 1 90 ? -0.900 9.732 -4.904 1.00 83.50 90 PHE A CA 1
ATOM 723 C C . PHE A 1 90 ? -0.657 10.382 -6.270 1.00 83.50 90 PHE A C 1
ATOM 725 O O . PHE A 1 90 ? -1.498 10.227 -7.152 1.00 83.50 90 PHE A O 1
ATOM 732 N N . PRO A 1 91 ? 0.484 11.063 -6.489 1.00 69.94 91 PRO A N 1
ATOM 733 C CA . PRO A 1 91 ? 1.591 11.286 -5.559 1.00 69.94 91 PRO A CA 1
ATOM 734 C C . PRO A 1 91 ? 1.376 12.563 -4.724 1.00 69.94 91 PRO A C 1
ATOM 736 O O . PRO A 1 91 ? 1.881 13.623 -5.076 1.00 69.94 91 PRO A O 1
ATOM 739 N N . SER A 1 92 ? 0.661 12.506 -3.595 1.00 60.97 92 SER A N 1
ATOM 740 C CA . SER A 1 92 ? 0.591 13.641 -2.657 1.00 60.97 92 SER A CA 1
ATOM 741 C C . SER A 1 92 ? 1.585 13.480 -1.505 1.00 60.97 92 SER A C 1
ATOM 743 O O . SER A 1 92 ? 1.237 13.468 -0.336 1.00 60.97 92 SER A O 1
ATOM 745 N N . LEU A 1 93 ? 2.872 13.362 -1.835 1.00 44.72 93 LEU A N 1
ATOM 746 C CA . LEU A 1 93 ? 3.966 13.577 -0.887 1.00 44.72 93 LEU A CA 1
ATOM 747 C C . LEU A 1 93 ? 5.081 14.292 -1.647 1.00 44.72 93 LEU A C 1
ATOM 749 O O . LEU A 1 93 ? 5.644 13.747 -2.597 1.00 44.72 93 LEU A O 1
ATOM 753 N N . LYS A 1 94 ? 5.372 15.536 -1.239 1.00 40.19 94 LYS A N 1
ATOM 754 C CA . LYS A 1 94 ? 6.602 16.239 -1.619 1.00 40.19 94 LYS A CA 1
ATOM 755 C C . LYS A 1 94 ? 7.746 15.245 -1.464 1.00 40.19 94 LYS A C 1
ATOM 757 O O . LYS A 1 94 ? 7.904 14.674 -0.387 1.00 40.19 94 LYS A O 1
ATOM 762 N N . VAL A 1 95 ? 8.497 15.037 -2.542 1.00 30.06 95 VAL A N 1
ATOM 763 C CA . VAL A 1 95 ? 9.743 14.270 -2.534 1.00 30.06 95 VAL A CA 1
ATOM 764 C C . VAL A 1 95 ? 10.539 14.734 -1.317 1.00 30.06 95 VAL A C 1
ATOM 766 O O . VAL A 1 95 ? 10.905 15.909 -1.243 1.00 30.06 95 VAL A O 1
ATOM 769 N N . ALA A 1 96 ? 10.722 13.853 -0.333 1.00 32.34 96 ALA A N 1
ATOM 770 C CA . ALA A 1 96 ? 11.687 14.103 0.721 1.00 32.34 96 ALA A CA 1
ATOM 771 C C . ALA A 1 96 ? 13.037 14.263 0.012 1.00 32.34 96 ALA A C 1
ATOM 773 O O . ALA A 1 96 ? 13.507 13.322 -0.630 1.00 32.34 96 ALA A O 1
ATOM 774 N N . LYS A 1 97 ? 13.559 15.493 0.015 1.00 31.70 97 LYS A N 1
ATOM 775 C CA . LYS A 1 97 ? 14.947 15.764 -0.354 1.00 31.70 97 LYS A CA 1
ATOM 776 C C . LYS A 1 97 ? 15.867 15.141 0.683 1.00 31.70 97 LYS A C 1
ATOM 778 O O . LYS A 1 97 ? 15.499 15.201 1.878 1.00 31.70 97 LYS A O 1
#

Secondary structure (DSSP, 8-state):
-----------GGG-----TTS--EE-TTSEEEEEEEETTEEEEEEEETTT--EEEEE--SS-EEEEEE-TTT--EEEEETTS-EEEE-TT-S----